Protein AF-A0A078J982-F1 (afdb_monomer)

Sequence (66 aa):
MSGKKSYNGVSDIPSGSRKMVQSLKEIVNCCPEAEIYAVLKDCNMDPNEAVNRLLSQAAHIPFCLQ

Structure (mmCIF, N/CA/C/O backbone):
data_AF-A0A078J982-F1
#
_entry.id   AF-A0A078J982-F1
#
loop_
_atom_site.group_PDB
_atom_site.id
_atom_site.type_symbol
_atom_site.label_atom_id
_atom_site.label_alt_id
_atom_site.label_comp_id
_atom_site.label_asym_id
_atom_site.label_entity_id
_atom_site.label_seq_id
_atom_site.pdbx_PDB_ins_code
_atom_site.Cartn_x
_atom_site.Cartn_y
_atom_site.Cartn_z
_atom_site.occupancy
_atom_site.B_iso_or_equiv
_atom_site.auth_seq_id
_atom_site.auth_comp_id
_atom_site.auth_asym_id
_atom_site.auth_atom_id
_atom_site.pdbx_PDB_model_num
ATOM 1 N N . MET A 1 1 ? -3.082 -7.351 -29.095 1.00 44.19 1 MET A N 1
ATOM 2 C CA . MET A 1 1 ? -3.839 -7.784 -27.899 1.00 44.19 1 MET A CA 1
ATOM 3 C C . MET A 1 1 ? -2.843 -7.971 -26.762 1.00 44.19 1 MET A C 1
ATOM 5 O O . MET A 1 1 ? -2.222 -9.021 -26.686 1.00 44.19 1 MET A O 1
ATOM 9 N N . SER A 1 2 ? -2.597 -6.942 -25.945 1.00 54.53 2 SER A N 1
ATOM 10 C CA . SER A 1 2 ? -1.654 -7.061 -24.824 1.00 54.53 2 SER A CA 1
ATOM 11 C C . SER A 1 2 ? -2.288 -7.904 -23.724 1.00 54.53 2 SER A C 1
ATOM 13 O O . SER A 1 2 ? -3.364 -7.574 -23.225 1.00 54.53 2 SER A O 1
ATOM 15 N N . GLY A 1 3 ? -1.650 -9.039 -23.433 1.00 45.25 3 GLY A N 1
ATOM 16 C CA . GLY A 1 3 ? -2.134 -10.056 -22.513 1.00 45.25 3 GLY A CA 1
ATOM 17 C C . GLY A 1 3 ? -2.485 -9.466 -21.154 1.00 45.25 3 GLY A C 1
ATOM 18 O O . GLY A 1 3 ? -1.663 -8.820 -20.505 1.00 45.25 3 GLY A O 1
ATOM 19 N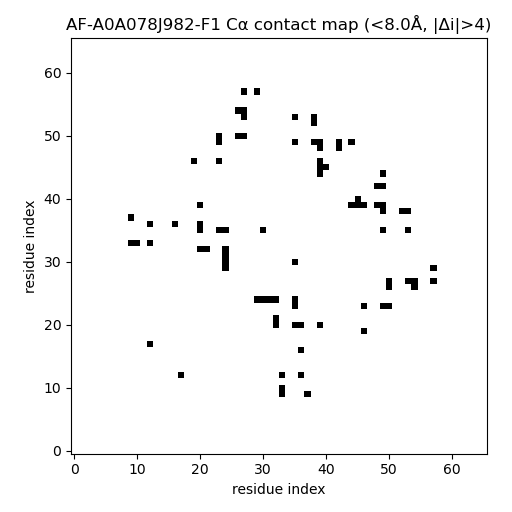 N . LYS A 1 4 ? -3.719 -9.717 -20.717 1.00 46.34 4 LYS A N 1
ATOM 20 C CA . LYS A 1 4 ? -4.131 -9.492 -19.337 1.00 46.34 4 LYS A CA 1
ATOM 21 C C . LYS A 1 4 ? -3.343 -10.469 -18.470 1.00 46.34 4 LYS A C 1
ATOM 23 O O . LYS A 1 4 ? -3.661 -11.655 -18.417 1.00 46.34 4 LYS A O 1
ATOM 28 N N . LYS A 1 5 ? -2.265 -9.985 -17.854 1.00 48.38 5 LYS A N 1
ATOM 29 C CA . LYS A 1 5 ? -1.477 -10.750 -16.889 1.00 48.38 5 LYS A CA 1
ATOM 30 C C . LYS A 1 5 ? -2.387 -11.007 -15.689 1.00 48.38 5 LYS A C 1
ATOM 32 O O . LYS A 1 5 ? -2.715 -10.092 -14.942 1.00 48.38 5 LYS A O 1
ATOM 37 N N . SER A 1 6 ? -2.878 -12.237 -15.584 1.00 48.84 6 SER A N 1
ATOM 38 C CA . SER A 1 6 ? -3.641 -12.719 -14.438 1.00 48.84 6 SER A CA 1
ATOM 39 C C . SER A 1 6 ? -2.713 -12.701 -13.226 1.00 48.84 6 SER A C 1
ATOM 41 O O . SER A 1 6 ? -1.822 -13.538 -13.106 1.00 48.84 6 SER A O 1
ATOM 43 N N . TYR A 1 7 ? -2.869 -11.710 -12.350 1.00 54.09 7 TYR A N 1
ATOM 44 C CA . TYR A 1 7 ? -2.171 -11.672 -11.069 1.00 54.09 7 TYR A CA 1
ATOM 45 C C . TYR A 1 7 ? -2.968 -12.458 -10.022 1.00 54.09 7 TYR A C 1
ATOM 47 O O . TYR A 1 7 ? -3.397 -11.907 -9.014 1.00 54.09 7 TYR A O 1
ATOM 55 N N . ASN A 1 8 ? -3.140 -13.760 -10.260 1.00 53.41 8 ASN A N 1
ATOM 56 C CA . ASN A 1 8 ? -3.420 -14.719 -9.194 1.00 53.41 8 ASN A CA 1
ATOM 57 C C . ASN A 1 8 ? -2.154 -14.828 -8.339 1.00 53.41 8 ASN A C 1
ATOM 59 O O . ASN A 1 8 ? -1.191 -15.478 -8.736 1.00 53.41 8 ASN A O 1
ATOM 63 N N . GLY A 1 9 ? -2.102 -14.132 -7.208 1.00 49.88 9 GLY A N 1
ATOM 64 C CA . GLY A 1 9 ? -0.887 -14.108 -6.399 1.00 49.88 9 GLY A CA 1
ATOM 65 C C . GLY A 1 9 ? -1.077 -13.378 -5.087 1.00 49.88 9 GLY A C 1
ATOM 66 O O . GLY A 1 9 ? -0.437 -12.357 -4.855 1.00 49.88 9 GLY A O 1
ATOM 67 N N . VAL A 1 10 ? -1.974 -13.905 -4.257 1.00 53.75 10 VAL A N 1
ATOM 68 C CA . VAL A 1 10 ? -2.082 -13.544 -2.837 1.00 53.75 10 VAL A CA 1
ATOM 69 C C . VAL A 1 10 ? -0.954 -14.206 -2.014 1.00 53.75 10 VAL A C 1
ATOM 71 O O . VAL A 1 10 ? -0.700 -13.824 -0.879 1.00 53.75 10 VAL A O 1
ATOM 74 N N . SER A 1 11 ? -0.208 -15.147 -2.603 1.00 53.88 11 SER A N 1
ATOM 75 C CA . SER A 1 11 ? 0.780 -15.980 -1.901 1.00 53.88 11 SER A CA 1
ATOM 76 C C . SER A 1 11 ? 2.239 -15.501 -1.985 1.00 53.88 11 SER A C 1
ATOM 78 O O . SER A 1 11 ? 3.097 -16.131 -1.379 1.00 53.88 11 SER A O 1
ATOM 80 N N . ASP A 1 12 ? 2.546 -14.428 -2.725 1.00 58.62 12 ASP A N 1
ATOM 81 C CA . ASP A 1 12 ? 3.932 -14.064 -3.081 1.00 58.62 12 ASP A CA 1
ATOM 82 C C . ASP A 1 12 ? 4.171 -12.549 -2.995 1.00 58.62 12 ASP A C 1
ATOM 84 O O . ASP A 1 12 ? 4.536 -11.904 -3.973 1.00 58.62 12 ASP A O 1
ATOM 88 N N . ILE A 1 13 ? 3.903 -11.931 -1.836 1.00 75.81 13 ILE A N 1
ATOM 89 C CA . ILE A 1 13 ? 4.303 -10.530 -1.625 1.00 75.81 13 ILE A CA 1
ATOM 90 C C . ILE A 1 13 ? 5.842 -10.495 -1.612 1.00 75.81 13 ILE A C 1
ATOM 92 O O . ILE A 1 13 ? 6.463 -11.026 -0.676 1.00 75.81 13 ILE A O 1
ATOM 96 N N . PRO A 1 14 ? 6.495 -9.869 -2.610 1.00 76.06 14 PRO A N 1
ATOM 97 C CA . PRO A 1 14 ? 7.948 -9.852 -2.682 1.00 76.06 14 PRO A CA 1
ATOM 98 C C . PRO A 1 14 ? 8.525 -9.128 -1.465 1.00 76.06 14 PRO A C 1
ATOM 100 O O . PRO A 1 14 ? 7.929 -8.180 -0.949 1.00 76.06 14 PRO A O 1
ATOM 103 N N . SER A 1 15 ? 9.715 -9.515 -1.005 1.00 74.81 15 SER A N 1
ATOM 104 C CA . SER A 1 15 ? 10.408 -8.834 0.105 1.00 74.81 15 SER A CA 1
ATOM 105 C C . SER A 1 15 ? 10.609 -7.331 -0.143 1.00 74.81 15 SER A C 1
ATOM 107 O O . SER A 1 15 ? 10.557 -6.554 0.808 1.00 74.81 15 SER A O 1
ATOM 109 N N . GLY A 1 16 ? 10.74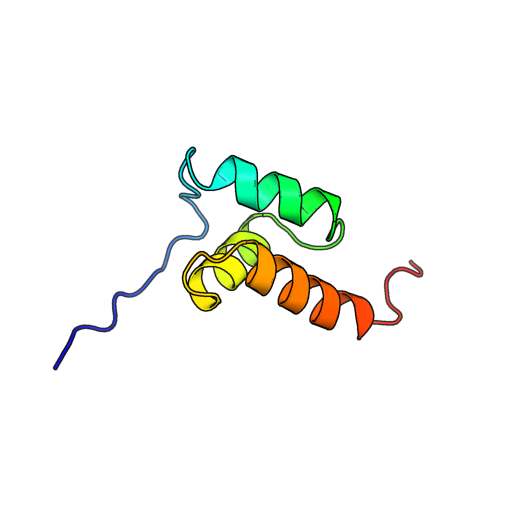2 -6.903 -1.405 1.00 75.12 16 GLY A N 1
ATOM 110 C CA . GLY A 1 16 ? 10.782 -5.483 -1.777 1.00 75.12 16 GLY A CA 1
ATOM 111 C C . GLY A 1 16 ? 9.478 -4.729 -1.487 1.00 75.12 16 GLY A C 1
ATOM 112 O O . GLY A 1 16 ? 9.516 -3.579 -1.059 1.00 75.12 16 GLY A O 1
ATOM 113 N N . SER A 1 17 ? 8.328 -5.387 -1.644 1.00 79.25 17 SER A N 1
ATOM 114 C CA . SER A 1 17 ? 7.004 -4.794 -1.406 1.00 79.25 17 SER A CA 1
ATOM 115 C C . SER A 1 17 ? 6.504 -5.003 0.022 1.00 79.25 17 SER A C 1
ATOM 117 O O . SER A 1 17 ? 5.642 -4.252 0.467 1.00 79.25 17 SER A O 1
ATOM 119 N N . ARG A 1 18 ? 7.062 -5.966 0.770 1.00 84.88 18 ARG A N 1
ATOM 120 C CA . ARG A 1 18 ? 6.699 -6.212 2.176 1.00 84.88 18 ARG A CA 1
ATOM 121 C C . ARG A 1 18 ? 6.837 -4.973 3.049 1.00 84.88 18 ARG A C 1
ATOM 123 O O . ARG A 1 18 ? 5.934 -4.707 3.823 1.00 84.88 18 ARG A O 1
ATOM 130 N N . LYS A 1 19 ? 7.904 -4.179 2.887 1.00 85.81 19 LYS A N 1
ATOM 131 C CA . LYS A 1 19 ? 8.063 -2.924 3.645 1.00 85.81 19 LYS A CA 1
ATOM 132 C C . LYS A 1 19 ? 6.907 -1.955 3.398 1.00 85.81 19 LYS A C 1
ATOM 134 O O . LYS A 1 19 ? 6.378 -1.398 4.348 1.00 85.81 19 LYS A O 1
ATOM 139 N N . MET A 1 20 ? 6.493 -1.795 2.139 1.00 86.19 20 MET A N 1
ATOM 140 C CA . MET A 1 20 ? 5.369 -0.925 1.780 1.00 86.19 20 MET A CA 1
ATOM 141 C C . MET A 1 20 ? 4.065 -1.459 2.362 1.00 86.19 20 MET A C 1
ATOM 143 O O . MET A 1 20 ? 3.348 -0.723 3.028 1.00 86.19 20 MET A O 1
ATOM 147 N N . VAL A 1 21 ? 3.794 -2.751 2.163 1.00 87.25 21 VAL A N 1
ATOM 148 C CA . VAL A 1 21 ? 2.600 -3.422 2.687 1.00 87.25 21 VAL A CA 1
ATOM 149 C C . VAL A 1 21 ? 2.526 -3.317 4.211 1.00 87.25 21 VAL A C 1
ATOM 151 O O . VAL A 1 21 ? 1.460 -3.056 4.752 1.00 87.25 21 VAL A O 1
ATOM 154 N N . GLN A 1 22 ? 3.655 -3.447 4.903 1.00 86.44 22 GLN A N 1
ATOM 155 C CA . GLN A 1 22 ? 3.735 -3.328 6.353 1.00 86.44 22 GLN A CA 1
ATOM 156 C C . GLN A 1 22 ? 3.502 -1.883 6.821 1.00 86.44 22 GLN A C 1
ATOM 158 O O . GLN A 1 22 ? 2.698 -1.673 7.721 1.00 86.44 22 GLN A O 1
ATOM 163 N N . SER A 1 23 ? 4.109 -0.879 6.172 1.00 86.75 23 SER A N 1
ATOM 164 C CA . SER A 1 23 ? 3.818 0.537 6.454 1.00 86.75 23 SER A CA 1
ATOM 165 C C . SER A 1 23 ? 2.341 0.879 6.242 1.00 86.75 23 SER A C 1
ATOM 167 O O . SER A 1 23 ? 1.745 1.570 7.061 1.00 86.75 23 SER A O 1
ATOM 169 N N . LEU A 1 24 ? 1.742 0.363 5.168 1.00 87.44 24 LEU A N 1
ATOM 170 C CA . LEU A 1 24 ? 0.316 0.506 4.871 1.00 87.44 24 LEU A CA 1
ATOM 171 C C . LEU A 1 24 ? -0.555 -0.194 5.927 1.00 87.44 24 LEU A C 1
ATOM 173 O O . LEU A 1 24 ? -1.556 0.369 6.352 1.00 87.44 24 LEU A O 1
ATOM 177 N N . LYS A 1 25 ? -0.172 -1.391 6.384 1.00 84.88 25 LYS A N 1
ATOM 178 C CA . LYS A 1 25 ? -0.902 -2.181 7.391 1.00 84.88 25 LYS A CA 1
ATOM 179 C C . LYS A 1 25 ? -0.955 -1.495 8.749 1.00 84.88 25 LYS A C 1
ATOM 181 O O . LYS A 1 25 ? -1.983 -1.544 9.408 1.00 84.88 25 LYS A O 1
ATOM 186 N N . GLU A 1 26 ? 0.124 -0.835 9.156 1.00 84.00 26 GLU A N 1
ATOM 187 C CA . GLU A 1 26 ? 0.145 -0.067 10.409 1.00 84.00 26 GLU A CA 1
ATOM 188 C C . GLU A 1 26 ? -0.863 1.090 10.375 1.00 84.00 26 GLU A C 1
ATOM 190 O O . GLU A 1 26 ? -1.519 1.380 11.372 1.00 84.00 26 GLU A O 1
ATOM 195 N N . ILE A 1 27 ? -1.030 1.715 9.208 1.00 84.12 27 ILE A N 1
ATOM 196 C CA . ILE A 1 27 ? -1.996 2.798 8.990 1.00 84.12 27 ILE A CA 1
ATOM 197 C C . ILE A 1 27 ? -3.422 2.234 8.875 1.00 84.12 27 ILE A C 1
ATOM 199 O O . ILE A 1 27 ? -4.377 2.809 9.391 1.00 84.12 27 ILE A O 1
ATOM 203 N N . VAL A 1 28 ? -3.565 1.095 8.198 1.00 77.44 28 VAL A N 1
ATOM 204 C CA . VAL A 1 28 ? -4.836 0.458 7.846 1.00 77.44 28 VAL A CA 1
ATOM 205 C C . VAL A 1 28 ? -4.924 -0.876 8.585 1.00 77.44 28 VAL A C 1
ATOM 207 O O . VAL A 1 28 ? -4.961 -1.950 7.984 1.00 77.44 28 VAL A O 1
ATOM 210 N N . ASN A 1 29 ? -4.933 -0.797 9.919 1.00 72.75 29 ASN A N 1
ATOM 211 C CA . ASN A 1 29 ? -4.796 -1.954 10.814 1.00 72.75 29 ASN A CA 1
ATOM 212 C C . ASN A 1 29 ? -5.888 -3.028 10.623 1.00 72.75 29 ASN A C 1
ATOM 214 O O . ASN A 1 29 ? -5.704 -4.181 10.997 1.00 72.75 29 ASN A O 1
ATOM 218 N N . CYS A 1 30 ? -7.003 -2.665 9.983 1.00 74.69 30 CYS A N 1
ATOM 219 C CA . CYS A 1 30 ? -8.125 -3.554 9.689 1.00 74.69 30 CYS A CA 1
ATOM 220 C C . CYS A 1 30 ? -7.944 -4.387 8.398 1.00 74.69 30 CYS A C 1
ATOM 222 O O . CYS A 1 30 ? -8.703 -5.325 8.158 1.00 74.69 30 CYS A O 1
ATOM 224 N N . CYS A 1 31 ? -6.951 -4.081 7.555 1.00 77.75 31 CYS A N 1
ATOM 225 C CA . CYS A 1 31 ? -6.770 -4.754 6.267 1.00 77.75 31 CYS A CA 1
ATOM 226 C C . CYS A 1 31 ? -5.643 -5.803 6.304 1.00 77.75 31 CYS A C 1
ATOM 228 O O . CYS A 1 31 ? -4.546 -5.533 6.801 1.00 77.75 31 CYS A O 1
ATOM 230 N N . PRO A 1 32 ? -5.855 -7.000 5.727 1.00 83.12 32 PRO A N 1
ATOM 231 C CA . PRO A 1 32 ? -4.798 -7.994 5.592 1.00 83.12 32 PRO A CA 1
ATOM 232 C C . PRO A 1 32 ? -3.776 -7.583 4.521 1.00 83.12 32 PRO A C 1
ATOM 234 O O . PRO A 1 32 ? -4.093 -6.909 3.543 1.00 83.12 32 PRO A O 1
ATOM 237 N N . GLU A 1 33 ? -2.539 -8.061 4.666 1.00 85.06 33 GLU A N 1
ATOM 238 C CA . GLU A 1 33 ? -1.410 -7.750 3.767 1.00 85.06 33 GLU A CA 1
ATOM 239 C C . GLU A 1 33 ? -1.690 -8.105 2.301 1.00 85.06 33 GLU A C 1
ATOM 241 O O . GLU A 1 33 ? -1.237 -7.417 1.388 1.00 85.06 33 GLU A O 1
ATOM 246 N N . ALA A 1 34 ? -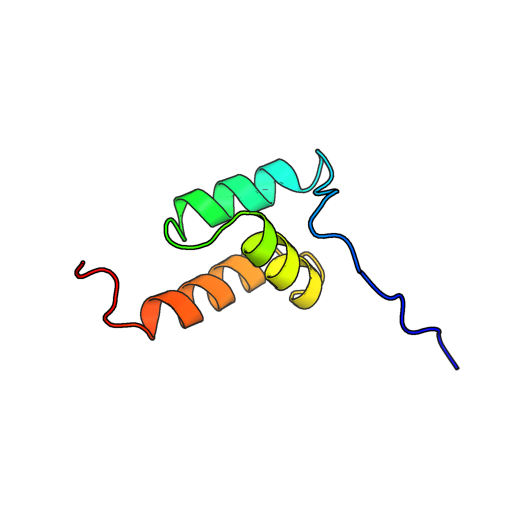2.484 -9.154 2.089 1.00 83.06 34 ALA A N 1
ATOM 247 C CA . ALA A 1 34 ? -3.003 -9.571 0.795 1.00 83.06 34 ALA A CA 1
ATOM 248 C C . ALA A 1 34 ? -3.798 -8.464 0.085 1.00 83.06 34 ALA A C 1
ATOM 250 O O . ALA A 1 34 ? -3.512 -8.141 -1.068 1.00 83.06 34 ALA A O 1
ATOM 251 N N . GLU A 1 35 ? -4.766 -7.876 0.790 1.00 85.44 35 GLU A N 1
ATOM 252 C CA . GLU A 1 35 ? -5.632 -6.811 0.275 1.00 85.44 35 GLU A CA 1
ATOM 253 C C . GLU A 1 35 ? -4.833 -5.533 0.057 1.00 85.44 35 GLU A C 1
ATOM 255 O O . GLU A 1 35 ? -4.925 -4.897 -0.990 1.00 85.44 35 GLU A O 1
ATOM 260 N N . ILE A 1 36 ? -3.953 -5.205 1.002 1.00 86.88 36 ILE A N 1
ATOM 261 C CA . ILE A 1 36 ? -3.054 -4.058 0.884 1.00 86.88 36 ILE A CA 1
ATOM 262 C C . ILE A 1 36 ? -2.192 -4.178 -0.378 1.00 86.88 36 ILE A C 1
ATOM 264 O O . ILE A 1 36 ? -2.059 -3.215 -1.131 1.00 86.88 36 ILE A O 1
ATOM 268 N N . TYR A 1 37 ? -1.628 -5.358 -0.645 1.00 87.31 37 TYR A N 1
ATOM 269 C CA . TYR A 1 37 ? -0.822 -5.595 -1.839 1.00 87.31 37 TYR A CA 1
ATOM 270 C C . TYR A 1 37 ? -1.651 -5.576 -3.130 1.00 87.31 37 TYR A C 1
ATOM 272 O O . TYR A 1 37 ? -1.167 -5.090 -4.154 1.00 87.31 37 TYR A O 1
ATOM 280 N N . ALA A 1 38 ? -2.890 -6.072 -3.096 1.00 85.56 38 ALA A N 1
ATOM 281 C CA . ALA A 1 38 ? -3.813 -5.989 -4.224 1.00 85.56 38 ALA A CA 1
ATOM 282 C C . ALA A 1 38 ? -4.120 -4.526 -4.578 1.00 85.56 38 ALA A C 1
ATOM 284 O O . ALA A 1 38 ? -3.921 -4.121 -5.725 1.00 85.56 38 ALA A O 1
ATOM 285 N N . VAL A 1 39 ? -4.470 -3.710 -3.579 1.00 86.88 39 VAL A N 1
ATOM 286 C CA . VAL A 1 39 ? -4.700 -2.269 -3.758 1.00 86.88 39 VAL A CA 1
ATOM 287 C C . VAL A 1 39 ? -3.434 -1.571 -4.241 1.00 86.88 39 VAL A C 1
ATOM 289 O O . VAL A 1 39 ? -3.499 -0.757 -5.156 1.00 86.88 39 VAL A O 1
ATOM 292 N N . LEU A 1 40 ? -2.273 -1.929 -3.692 1.00 87.81 40 LEU A N 1
ATOM 293 C CA . LEU A 1 40 ? -0.988 -1.398 -4.132 1.00 87.81 40 LEU A CA 1
ATOM 294 C C . LEU A 1 40 ? -0.735 -1.701 -5.615 1.00 87.81 40 LEU A C 1
ATOM 296 O O . LEU A 1 40 ? -0.338 -0.801 -6.350 1.00 87.81 40 LEU A O 1
ATOM 300 N N . LYS A 1 41 ? -1.004 -2.926 -6.089 1.00 84.75 41 LYS A N 1
ATOM 301 C CA . LYS A 1 41 ? -0.900 -3.257 -7.523 1.00 84.75 41 LYS A CA 1
ATOM 302 C C . LYS A 1 41 ? -1.864 -2.445 -8.381 1.00 84.75 41 LYS A C 1
ATOM 304 O O . LYS A 1 41 ? -1.448 -1.974 -9.436 1.00 84.75 41 LYS A O 1
ATOM 309 N 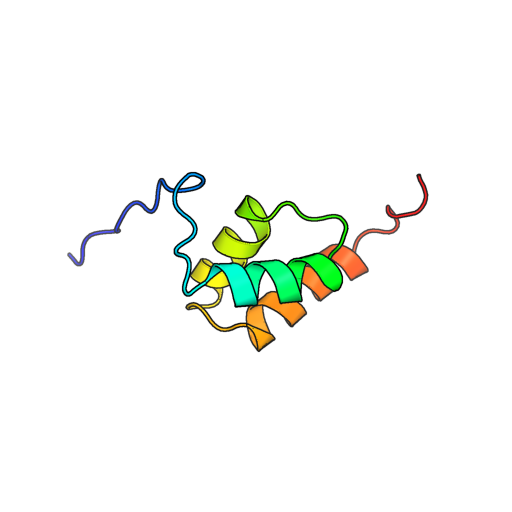N . ASP A 1 42 ? -3.111 -2.281 -7.947 1.00 86.94 42 ASP A N 1
ATOM 310 C CA . ASP A 1 42 ? -4.100 -1.472 -8.672 1.00 86.94 42 ASP A CA 1
ATOM 311 C C . ASP A 1 42 ? -3.706 0.008 -8.718 1.00 86.94 42 ASP A C 1
ATOM 313 O O . ASP A 1 42 ? -3.923 0.683 -9.720 1.00 86.94 42 ASP A O 1
ATOM 317 N N . CYS A 1 43 ? -3.058 0.495 -7.662 1.00 88.06 43 CYS A N 1
ATOM 318 C CA . CYS A 1 43 ? -2.431 1.810 -7.580 1.00 88.06 43 CYS A CA 1
ATOM 319 C C . CYS A 1 43 ? -1.080 1.875 -8.318 1.00 88.06 43 CYS A C 1
ATOM 321 O O . CYS A 1 43 ? -0.269 2.755 -8.048 1.00 88.06 43 CYS A O 1
ATOM 323 N N . ASN A 1 44 ? -0.806 0.946 -9.241 1.00 88.75 44 ASN A N 1
ATOM 324 C CA . ASN A 1 44 ? 0.417 0.904 -10.046 1.00 88.75 44 ASN A CA 1
ATOM 325 C C . ASN A 1 44 ? 1.716 0.802 -9.211 1.00 88.75 44 ASN A C 1
ATOM 327 O O . ASN A 1 44 ? 2.774 1.283 -9.611 1.00 88.75 44 ASN A O 1
ATOM 331 N N . MET A 1 45 ? 1.622 0.145 -8.054 1.00 86.44 45 MET A N 1
ATOM 332 C CA . MET A 1 45 ? 2.637 0.053 -7.000 1.00 86.44 45 MET A CA 1
ATOM 333 C C . MET A 1 45 ? 3.010 1.377 -6.321 1.00 86.44 45 MET A C 1
ATOM 335 O O . MET A 1 45 ? 4.100 1.480 -5.757 1.00 86.44 45 MET A O 1
ATOM 339 N N . ASP A 1 46 ? 2.110 2.365 -6.324 1.00 89.50 46 ASP A N 1
ATOM 340 C CA . ASP A 1 46 ? 2.309 3.624 -5.608 1.00 89.50 46 ASP A CA 1
ATOM 341 C C . ASP A 1 46 ? 1.853 3.523 -4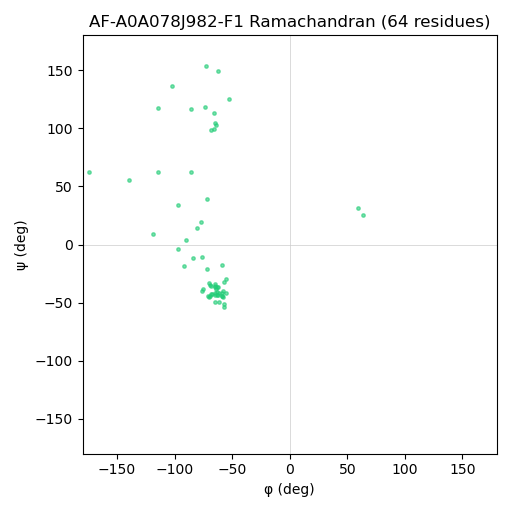.137 1.00 89.50 46 ASP A C 1
ATOM 343 O O . ASP A 1 46 ? 0.667 3.297 -3.868 1.00 89.50 46 ASP A O 1
ATOM 347 N N . PRO A 1 47 ? 2.765 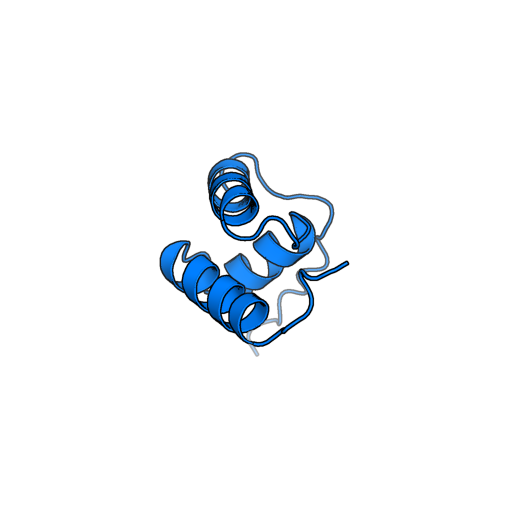3.679 -3.159 1.00 84.88 47 PRO A N 1
ATOM 348 C CA . PRO A 1 47 ? 2.420 3.565 -1.749 1.00 84.88 47 PRO A CA 1
ATOM 349 C C . PRO A 1 47 ? 1.552 4.728 -1.257 1.00 84.88 47 PRO A C 1
ATOM 351 O O . PRO A 1 47 ? 0.707 4.508 -0.396 1.00 84.88 47 PRO A O 1
ATOM 354 N N . ASN A 1 48 ? 1.720 5.941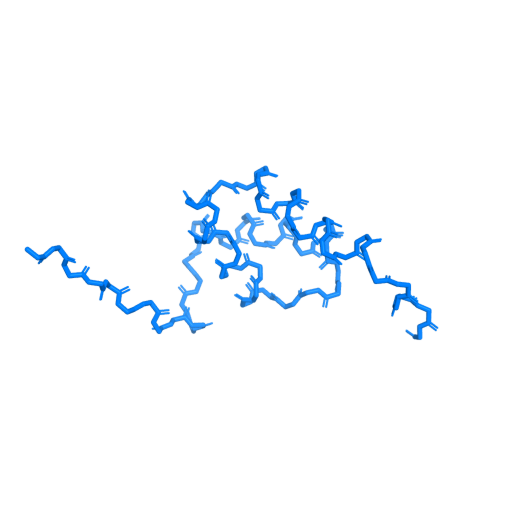 -1.785 1.00 89.00 48 ASN A N 1
ATOM 355 C CA . ASN A 1 48 ? 0.960 7.110 -1.346 1.00 89.00 48 ASN A CA 1
ATOM 356 C C . ASN A 1 48 ? -0.504 7.004 -1.798 1.00 89.00 48 ASN A C 1
ATOM 358 O O . ASN A 1 48 ? -1.425 7.203 -1.004 1.00 89.00 48 ASN A O 1
ATOM 362 N N . GLU A 1 49 ? -0.713 6.603 -3.049 1.00 91.12 49 GLU A N 1
ATOM 363 C CA . GLU A 1 49 ? -2.030 6.356 -3.630 1.00 91.12 49 GLU A CA 1
ATOM 364 C C . GLU A 1 49 ? -2.720 5.170 -2.940 1.00 91.12 49 GLU A C 1
ATOM 366 O O . GLU A 1 49 ? -3.896 5.252 -2.581 1.00 91.12 49 GLU A O 1
ATOM 371 N N . ALA A 1 50 ? -1.981 4.081 -2.689 1.00 89.00 50 ALA A N 1
ATOM 372 C CA . ALA A 1 50 ? -2.505 2.912 -1.990 1.00 89.00 50 ALA A CA 1
ATOM 373 C C . ALA A 1 50 ? -2.915 3.242 -0.550 1.00 89.00 50 ALA A C 1
ATOM 375 O O . ALA A 1 50 ? -4.003 2.838 -0.138 1.00 89.00 50 ALA A O 1
ATOM 376 N N . VAL A 1 51 ? -2.100 4.017 0.189 1.00 85.50 51 VAL A N 1
ATOM 377 C CA . VAL A 1 51 ? -2.462 4.536 1.523 1.00 85.50 51 VAL A CA 1
ATOM 378 C C . VAL A 1 51 ? -3.755 5.330 1.402 1.00 85.50 51 VAL A C 1
ATOM 380 O O . VAL A 1 51 ? -4.708 5.040 2.116 1.00 85.50 51 VAL A O 1
ATOM 383 N N . ASN A 1 52 ? -3.815 6.307 0.495 1.00 87.19 52 ASN A N 1
ATOM 384 C CA . ASN A 1 52 ? -4.961 7.205 0.384 1.00 87.19 52 ASN A CA 1
ATOM 385 C C . ASN A 1 52 ? -6.249 6.453 0.014 1.00 87.19 52 ASN A C 1
ATOM 387 O O . ASN A 1 52 ? -7.324 6.753 0.532 1.00 87.19 52 ASN A O 1
ATOM 391 N N . ARG A 1 53 ? -6.147 5.429 -0.840 1.00 87.31 53 ARG A N 1
ATOM 392 C CA . ARG A 1 53 ? -7.276 4.595 -1.268 1.00 87.31 53 ARG A CA 1
ATOM 393 C C . ARG A 1 53 ? -7.725 3.610 -0.190 1.00 87.31 53 ARG A C 1
ATOM 395 O O . ARG A 1 53 ? -8.927 3.399 -0.033 1.00 87.31 53 ARG A O 1
ATOM 402 N N . LEU A 1 54 ? -6.793 3.019 0.556 1.00 86.06 54 LEU A N 1
ATOM 403 C CA . LEU A 1 54 ? -7.111 2.183 1.717 1.00 86.06 54 LEU A CA 1
ATOM 404 C C . LEU A 1 54 ? -7.705 3.018 2.854 1.00 86.06 54 LEU A C 1
ATOM 406 O O . LEU A 1 54 ? -8.708 2.616 3.429 1.00 86.06 54 LEU A O 1
ATOM 410 N N . LEU A 1 55 ? -7.149 4.200 3.130 1.00 81.94 55 LEU A N 1
ATOM 411 C CA . LEU A 1 55 ? -7.696 5.160 4.086 1.00 81.94 55 LEU A CA 1
ATOM 412 C C . LEU A 1 55 ? -9.064 5.662 3.651 1.00 81.94 55 LEU A C 1
ATOM 414 O O . LEU A 1 55 ? -9.940 5.751 4.488 1.00 81.94 55 LEU A O 1
ATOM 418 N N . SER A 1 56 ? -9.289 5.944 2.368 1.00 80.25 56 SER A N 1
ATOM 419 C CA . SER A 1 56 ? -10.611 6.357 1.876 1.00 80.25 56 SER A CA 1
ATOM 420 C C . SER A 1 56 ? -11.645 5.242 2.027 1.00 80.25 56 SER A C 1
ATOM 422 O O . SER A 1 56 ? -12.793 5.516 2.358 1.00 80.25 56 SER A O 1
ATOM 424 N N . GLN A 1 57 ? -11.245 3.981 1.832 1.00 69.88 57 GLN A N 1
ATOM 425 C CA . GLN A 1 57 ? -12.111 2.828 2.089 1.00 69.88 57 GLN A CA 1
ATOM 426 C C . GLN A 1 57 ? -12.356 2.621 3.588 1.00 69.88 57 GLN A C 1
ATOM 428 O O . GLN A 1 57 ? -13.504 2.450 3.978 1.00 69.88 57 GLN A O 1
ATOM 433 N N . ALA A 1 58 ? -11.321 2.700 4.429 1.00 62.72 58 ALA A N 1
ATOM 434 C CA . ALA A 1 58 ? -11.422 2.550 5.882 1.00 62.72 58 ALA A CA 1
ATOM 435 C C . ALA A 1 58 ? -12.150 3.729 6.558 1.00 62.72 58 ALA A C 1
ATOM 437 O O . ALA A 1 58 ? -12.910 3.529 7.499 1.00 62.72 58 ALA A O 1
ATOM 438 N N . ALA A 1 59 ? -11.979 4.950 6.052 1.00 57.12 59 ALA A N 1
ATOM 439 C CA . ALA A 1 59 ? -12.656 6.157 6.522 1.00 57.12 59 ALA A CA 1
ATOM 440 C C . ALA A 1 59 ? -14.142 6.178 6.143 1.00 57.12 59 ALA A C 1
ATOM 442 O O . ALA A 1 59 ? -14.924 6.881 6.779 1.00 57.12 59 ALA A O 1
ATOM 443 N N . HIS A 1 60 ? -14.547 5.404 5.132 1.00 53.50 60 HIS A N 1
ATOM 444 C CA . HIS A 1 60 ? -15.944 5.288 4.722 1.00 53.50 60 HIS A CA 1
ATOM 445 C C . HIS A 1 60 ? -16.700 4.162 5.452 1.00 53.50 60 HIS A C 1
ATOM 447 O O . HIS A 1 60 ? -17.875 3.931 5.159 1.00 53.50 60 HIS A O 1
ATOM 453 N N . ILE A 1 61 ? -16.078 3.466 6.415 1.00 52.72 61 ILE A N 1
ATOM 454 C CA . ILE A 1 61 ? -16.782 2.467 7.226 1.00 52.72 61 ILE A CA 1
ATOM 455 C C . ILE A 1 61 ? -16.845 2.925 8.690 1.00 52.72 61 ILE A C 1
ATOM 457 O O . ILE A 1 61 ? -15.810 3.001 9.349 1.00 52.72 61 ILE A O 1
ATOM 461 N N . PRO A 1 62 ? -18.041 3.155 9.264 1.00 50.97 62 PRO A N 1
ATOM 462 C CA . PRO A 1 62 ? -18.216 3.350 10.705 1.00 50.97 62 PRO A CA 1
ATOM 463 C C . PRO A 1 62 ? -18.032 2.030 11.490 1.00 50.97 62 PRO A C 1
ATOM 465 O O . PRO A 1 62 ? -18.791 1.740 12.408 1.00 50.97 62 PRO A O 1
ATOM 468 N N . PHE A 1 63 ? -17.064 1.187 11.109 1.00 51.38 63 PHE A N 1
ATOM 469 C CA . PHE A 1 63 ? -17.004 -0.229 11.502 1.00 51.38 63 PHE A CA 1
ATOM 470 C C . PHE A 1 63 ? -15.762 -0.628 12.306 1.00 51.38 63 PHE A C 1
ATOM 472 O O . PHE A 1 63 ? -15.596 -1.800 12.615 1.00 51.38 63 PHE A O 1
ATOM 479 N N . CYS A 1 64 ? -14.937 0.326 12.745 1.00 50.97 64 CYS A N 1
ATOM 480 C CA . CYS A 1 64 ? -13.961 0.065 13.814 1.00 50.97 64 CYS A C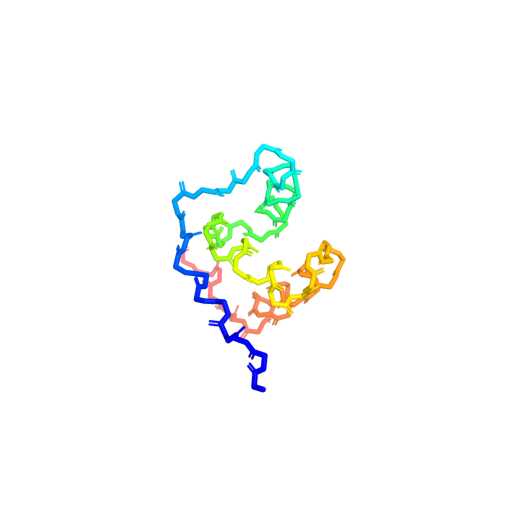A 1
ATOM 481 C C . CYS A 1 64 ? -14.584 0.122 15.228 1.00 50.97 64 CYS A C 1
ATOM 483 O O . CYS A 1 64 ? -13.846 0.216 16.203 1.00 50.97 64 CYS A O 1
ATOM 485 N N . LEU A 1 65 ? -15.920 0.096 15.363 1.00 45.75 65 LEU A N 1
ATOM 486 C CA . LEU A 1 65 ? -16.608 0.046 16.663 1.00 45.75 65 LEU A CA 1
ATOM 487 C C . LEU A 1 65 ? -17.033 -1.376 17.077 1.00 45.75 65 LEU A C 1
ATOM 489 O O . LEU A 1 65 ? -18.059 -1.534 17.733 1.00 45.75 65 LEU A O 1
ATOM 493 N N . GLN A 1 66 ? -16.269 -2.412 16.728 1.00 44.28 66 GLN A N 1
ATOM 494 C CA . GLN A 1 66 ? -16.453 -3.726 17.349 1.00 44.28 66 GLN A CA 1
ATOM 495 C C . GLN A 1 66 ? -15.130 -4.350 17.767 1.00 44.28 66 GLN A C 1
ATOM 497 O O . GLN A 1 66 ? -14.151 -4.206 17.004 1.00 44.28 66 GLN A O 1
#

InterPro domains:
  IPR009060 UBA-like superfamily [SSF46934] (10-57)
  IPR009719 GBF-interacting protein 1, N-terminal [PF06972] (13-57)

Radius of gyration: 12.84 Å; Cα contacts (8 Å, |Δi|>4): 44; chains: 1; bounding box: 29×23×45 Å

Nearest PDB structures (foldseek):
  2lva-assembly1_A  TM=7.642E-01  e=5.735E-01  Homo sapiens
  2dam-assembly1_A  TM=7.100E-01  e=1.048E+00  Homo sapiens
  1vdl-assembly1_A  TM=5.868E-01  e=6.871E-01  Mus musculus
  7z15-assembly1_C  TM=7.656E-01  e=2.587E+0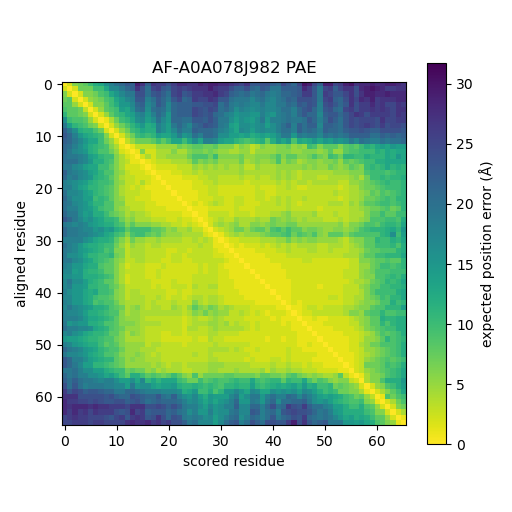0  Escherichia coli
  7z19-assembly1_G  TM=7.700E-01  e=3.944E+00  Escherichia coli

Foldseek 3Di:
DPDPPPPPPLPDCDPVCVVLLVVLCVLLVVDDSSVLVVLCVVVVNDSVNSSVVSCVVVVPDPPVPD

Solvent-accessible surface area (backbone atoms only — not comparable to full-atom values): 4121 Å² total; per-residue (Å²): 134,84,76,81,77,78,80,85,60,77,85,64,78,48,80,83,50,43,61,54,33,49,59,41,30,71,75,40,71,89,52,55,61,52,57,48,45,51,45,19,53,75,42,76,64,32,66,69,56,24,44,53,52,51,47,54,56,55,72,70,44,95,65,85,83,118

Secondary structure (DSSP, 8-state):
---------SS---HHHHHHHHHHHHHSTTS-HHHHHHHHHHTTT-HHHHHHHHHHHHHT------

pLDDT: mean 73.48, std 15.83, range [44.19, 91.12]

Organism: Brassica napus (NCBI:txid3708)

Mean predicted aligned error: 9.61 Å